Protein AF-A0A227J352-F1 (afdb_monomer_lite)

InterPro domains:
  IPR011545 DEAD/DEAH-box helicase domain [PF00270] (16-96)
  IPR014001 Helicase superfamily 1/2, ATP-binding domain [PS51192] (29-104)
  IPR027417 P-loop containing nucleoside triphosphate hydrolase [G3DSA:3.40.50.300] (3-104)
  IPR027417 P-loop containing nucleoside triphosphate hydrolase [SSF52540] (4-102)
  IPR047112 ATP-dependent DNA helicase RecG/Transcription-repair-coupling factor [PTHR47964] (6-103)

Structure (mmCIF, N/CA/C/O backbone):
data_AF-A0A227J352-F1
#
_entry.id   AF-A0A227J352-F1
#
loop_
_atom_site.group_PDB
_atom_site.id
_atom_site.type_symbol
_atom_site.label_atom_id
_atom_site.label_alt_id
_atom_site.label_comp_id
_atom_site.label_asym_id
_atom_site.label_entity_id
_atom_site.label_seq_id
_atom_site.pdbx_PDB_ins_code
_atom_site.Cartn_x
_atom_site.Cartn_y
_atom_site.Cartn_z
_atom_site.occupancy
_atom_site.B_iso_or_equiv
_atom_site.auth_seq_id
_atom_site.auth_comp_id
_atom_site.auth_asym_id
_atom_site.auth_atom_id
_atom_site.pdbx_PDB_model_num
ATOM 1 N N . ARG A 1 1 ? -13.358 3.053 -13.631 1.00 53.78 1 ARG A N 1
ATOM 2 C CA . ARG A 1 1 ? -12.321 2.457 -14.522 1.00 53.78 1 ARG A CA 1
ATOM 3 C C . ARG A 1 1 ? -11.233 3.458 -14.931 1.00 53.78 1 ARG A C 1
ATOM 5 O O . ARG A 1 1 ? -10.076 3.086 -14.834 1.00 53.78 1 ARG A O 1
ATOM 12 N N . GLY A 1 2 ? -11.552 4.702 -15.321 1.00 79.00 2 GLY A N 1
ATOM 13 C CA . GLY A 1 2 ? -10.526 5.701 -15.685 1.00 79.00 2 GLY A CA 1
ATOM 14 C C . GLY A 1 2 ? -9.616 6.148 -14.530 1.00 79.00 2 GLY A C 1
ATOM 15 O O . GLY A 1 2 ? -8.407 6.209 -14.705 1.00 79.00 2 GLY A O 1
ATOM 16 N N . GLN A 1 3 ? -10.168 6.365 -13.330 1.00 87.38 3 GLN A N 1
ATOM 17 C CA . GLN A 1 3 ? -9.400 6.909 -12.200 1.00 87.38 3 GLN A CA 1
ATOM 18 C C . GLN A 1 3 ? -8.272 5.984 -11.711 1.00 87.38 3 GLN A C 1
ATOM 20 O O . GLN A 1 3 ? -7.176 6.467 -11.449 1.00 87.38 3 GLN A O 1
ATOM 25 N N . TYR A 1 4 ? -8.488 4.662 -11.673 1.00 92.44 4 TYR A N 1
ATOM 26 C CA . TYR A 1 4 ? -7.422 3.709 -11.334 1.00 92.44 4 TYR A CA 1
ATOM 27 C C . TYR A 1 4 ? -6.284 3.714 -12.363 1.00 92.44 4 TYR A C 1
ATOM 29 O O . TYR A 1 4 ? -5.120 3.669 -11.982 1.00 92.44 4 TYR A O 1
ATOM 37 N N . ALA A 1 5 ? -6.600 3.811 -13.660 1.00 92.75 5 ALA A N 1
ATOM 38 C CA . ALA A 1 5 ? -5.578 3.901 -14.702 1.00 92.75 5 ALA A CA 1
ATOM 39 C C . ALA A 1 5 ? -4.764 5.200 -14.579 1.00 92.75 5 ALA A C 1
ATOM 41 O O . ALA A 1 5 ? -3.540 5.162 -14.666 1.00 92.75 5 ALA A O 1
ATOM 42 N N . THR A 1 6 ? -5.428 6.328 -14.299 1.00 93.12 6 THR A N 1
ATOM 43 C CA . THR A 1 6 ? -4.759 7.606 -14.022 1.00 93.12 6 THR A CA 1
ATOM 44 C C . THR A 1 6 ? -3.869 7.520 -12.784 1.00 93.12 6 THR A C 1
ATOM 46 O O . THR A 1 6 ? -2.732 7.971 -12.838 1.00 93.12 6 THR A O 1
ATOM 49 N N . PHE A 1 7 ? -4.341 6.908 -11.692 1.00 94.12 7 PHE A N 1
ATOM 50 C CA . PHE A 1 7 ? -3.541 6.711 -10.481 1.00 94.12 7 PHE A CA 1
ATOM 51 C C . PHE A 1 7 ? -2.337 5.799 -10.729 1.00 94.12 7 PHE A C 1
ATOM 53 O O . PHE A 1 7 ? -1.224 6.144 -10.357 1.00 94.12 7 PHE A O 1
ATOM 60 N N . LYS A 1 8 ? -2.532 4.662 -11.408 1.00 93.44 8 LYS A N 1
ATOM 61 C CA . LYS A 1 8 ? -1.445 3.759 -11.807 1.00 93.44 8 LYS A CA 1
ATOM 62 C C . LYS A 1 8 ? -0.369 4.501 -12.611 1.00 93.44 8 LYS A C 1
ATOM 64 O O . LYS A 1 8 ? 0.814 4.284 -12.378 1.00 93.44 8 LYS A O 1
ATOM 69 N N . ALA A 1 9 ? -0.774 5.385 -13.522 1.00 92.75 9 ALA A N 1
ATOM 70 C CA . ALA A 1 9 ? 0.140 6.142 -14.374 1.00 92.75 9 ALA A CA 1
ATOM 71 C C . ALA A 1 9 ? 0.993 7.184 -13.623 1.00 92.75 9 ALA A C 1
ATOM 73 O O . ALA A 1 9 ? 1.953 7.689 -14.196 1.00 92.75 9 ALA A O 1
ATOM 74 N N . THR A 1 10 ? 0.685 7.510 -12.359 1.00 92.50 10 THR A N 1
ATOM 75 C CA . THR A 1 10 ? 1.538 8.395 -11.543 1.00 92.50 10 THR A CA 1
ATOM 76 C C . THR A 1 10 ? 2.713 7.663 -10.892 1.00 92.50 10 THR A C 1
ATOM 78 O O . THR A 1 10 ? 3.568 8.302 -10.277 1.00 92.50 10 THR A O 1
ATOM 81 N N . PHE A 1 11 ? 2.786 6.331 -11.008 1.00 92.12 11 PHE A N 1
ATOM 82 C CA . PHE A 1 11 ? 3.948 5.572 -10.560 1.00 92.12 11 PHE A CA 1
ATOM 83 C C . PHE A 1 11 ? 5.107 5.739 -11.548 1.00 92.12 11 PHE A C 1
ATOM 85 O O . PHE A 1 11 ? 4.960 5.386 -12.714 1.00 92.12 11 PHE A O 1
ATOM 92 N N . PRO A 1 12 ? 6.256 6.289 -11.105 1.00 89.81 12 PRO A N 1
ATOM 93 C CA . PRO A 1 12 ? 7.332 6.692 -12.009 1.00 89.81 12 PRO A CA 1
ATOM 94 C C . PRO A 1 12 ? 8.257 5.535 -12.413 1.00 89.81 12 PRO A C 1
ATOM 96 O O . PRO A 1 12 ? 9.277 5.772 -13.054 1.00 89.81 12 PRO A O 1
ATOM 99 N N . PHE A 1 13 ? 7.936 4.303 -12.017 1.00 90.56 13 PHE A N 1
ATOM 100 C CA . PHE A 1 13 ? 8.740 3.121 -12.301 1.00 90.56 13 PHE A CA 1
ATOM 101 C C . PHE A 1 13 ? 7.929 2.113 -13.106 1.00 90.56 13 PHE A C 1
ATOM 103 O O . PHE A 1 13 ? 6.709 2.013 -12.961 1.00 90.56 13 PHE A O 1
ATOM 110 N N . GLU A 1 14 ? 8.625 1.346 -13.935 1.00 90.75 14 GLU A N 1
ATOM 111 C CA . GLU A 1 14 ? 8.042 0.181 -14.580 1.00 90.75 14 GLU A CA 1
ATOM 112 C C . GLU A 1 14 ? 7.912 -0.957 -13.565 1.00 90.75 14 GLU A C 1
ATOM 114 O O . GLU A 1 14 ? 8.780 -1.169 -12.716 1.00 90.75 14 GLU A O 1
ATOM 119 N N . GLU A 1 15 ? 6.786 -1.654 -13.625 1.00 92.56 15 GLU A N 1
ATOM 120 C CA . GLU A 1 15 ? 6.494 -2.761 -12.725 1.00 92.56 15 GLU A CA 1
ATOM 121 C C . GLU A 1 15 ? 7.180 -4.022 -13.229 1.00 92.56 15 GLU A C 1
ATOM 123 O O . GLU A 1 15 ? 7.145 -4.311 -14.423 1.00 92.56 15 GLU A O 1
ATOM 128 N N . THR A 1 16 ? 7.738 -4.817 -12.321 1.00 93.31 16 THR A N 1
ATOM 129 C CA . THR A 1 16 ? 8.159 -6.177 -12.677 1.00 93.31 16 THR A CA 1
ATOM 130 C C . THR A 1 16 ? 6.946 -7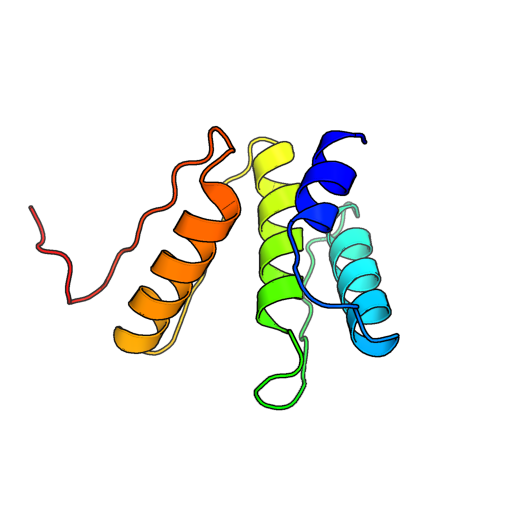.100 -12.812 1.00 93.31 16 THR A C 1
ATOM 132 O O . THR A 1 16 ? 5.882 -6.829 -12.244 1.00 93.31 16 THR A O 1
ATOM 135 N N . ASP A 1 17 ? 7.112 -8.234 -13.495 1.00 93.75 17 ASP A N 1
ATOM 136 C CA . ASP A 1 17 ? 6.050 -9.243 -13.615 1.00 93.75 17 ASP A CA 1
ATOM 137 C C . ASP A 1 17 ? 5.553 -9.715 -12.240 1.00 93.75 17 ASP A C 1
ATOM 139 O O . ASP A 1 17 ? 4.346 -9.772 -11.998 1.00 93.75 17 ASP A O 1
ATOM 143 N N . ASP A 1 18 ? 6.468 -9.941 -11.292 1.00 92.25 18 ASP A N 1
ATOM 144 C CA . ASP A 1 18 ? 6.127 -10.330 -9.919 1.00 92.25 18 ASP A CA 1
ATOM 145 C C . ASP A 1 18 ? 5.306 -9.253 -9.192 1.00 92.25 18 ASP A C 1
ATOM 147 O O . ASP A 1 18 ? 4.349 -9.564 -8.476 1.00 92.25 18 ASP A O 1
ATOM 151 N N . GLN A 1 19 ? 5.636 -7.970 -9.389 1.00 94.12 19 GLN A N 1
ATOM 152 C CA . GLN A 1 19 ? 4.857 -6.863 -8.830 1.00 94.12 19 GLN A CA 1
ATOM 153 C C . GLN A 1 19 ? 3.463 -6.807 -9.450 1.00 94.12 19 GLN A C 1
ATOM 155 O O . GLN A 1 19 ? 2.476 -6.694 -8.720 1.00 94.12 19 GLN A O 1
ATOM 160 N N . ALA A 1 20 ? 3.362 -6.925 -10.776 1.00 94.31 20 ALA A N 1
ATOM 161 C CA . ALA A 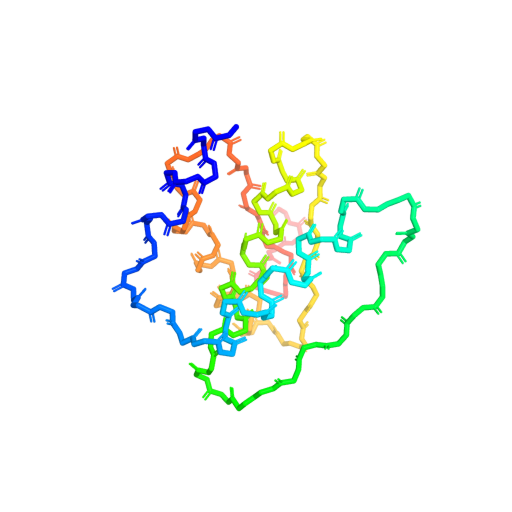1 20 ? 2.087 -6.935 -11.480 1.00 94.31 20 ALA A CA 1
ATOM 162 C C . ALA A 1 20 ? 1.206 -8.110 -11.024 1.00 94.31 20 ALA A C 1
ATOM 164 O O . ALA A 1 20 ? 0.016 -7.926 -10.751 1.00 94.31 20 ALA A O 1
ATOM 165 N N . MET A 1 21 ? 1.789 -9.301 -10.861 1.00 95.44 21 MET A N 1
ATOM 166 C CA . MET A 1 21 ? 1.110 -10.477 -10.316 1.00 95.44 21 MET A CA 1
ATOM 167 C C . MET A 1 21 ? 0.615 -10.236 -8.887 1.00 95.44 21 MET A C 1
ATOM 169 O O . MET A 1 21 ? -0.553 -10.503 -8.597 1.00 95.44 21 MET A O 1
ATOM 173 N N . ALA A 1 22 ? 1.457 -9.689 -8.005 1.00 96.62 22 ALA A N 1
ATOM 174 C CA . ALA A 1 22 ? 1.079 -9.390 -6.625 1.00 96.62 22 ALA A CA 1
ATOM 175 C C . ALA A 1 22 ? -0.054 -8.352 -6.545 1.00 96.62 22 ALA A C 1
ATOM 177 O O . ALA A 1 22 ? -1.011 -8.541 -5.792 1.00 96.62 22 ALA A O 1
ATOM 178 N N . ILE A 1 23 ? 0.015 -7.288 -7.353 1.00 96.69 23 ILE A N 1
ATOM 179 C CA . ILE A 1 23 ? -1.026 -6.255 -7.444 1.00 96.69 23 ILE A CA 1
ATOM 180 C C . ILE A 1 23 ? -2.342 -6.873 -7.912 1.00 96.69 23 ILE A C 1
ATOM 182 O O . ILE A 1 23 ? -3.367 -6.688 -7.260 1.00 96.69 23 ILE A O 1
ATOM 186 N N . ASN A 1 24 ? -2.322 -7.636 -9.005 1.00 96.75 24 ASN A N 1
ATOM 187 C CA . ASN A 1 24 ? -3.527 -8.256 -9.551 1.00 96.75 24 ASN A CA 1
ATOM 188 C C . ASN A 1 24 ? -4.154 -9.250 -8.567 1.00 96.75 24 ASN A C 1
ATOM 190 O O . ASN A 1 24 ? -5.375 -9.274 -8.425 1.00 96.75 24 ASN A O 1
ATOM 194 N N . ALA A 1 25 ? -3.338 -10.027 -7.852 1.00 97.69 25 ALA A N 1
ATOM 195 C CA . ALA A 1 25 ? -3.817 -10.960 -6.840 1.00 97.69 25 ALA A CA 1
ATOM 196 C C . ALA A 1 25 ? -4.490 -10.237 -5.661 1.00 97.69 25 ALA A C 1
ATOM 198 O O . ALA A 1 25 ? -5.591 -10.612 -5.265 1.00 97.69 25 ALA A O 1
ATOM 199 N N . VAL A 1 26 ? -3.876 -9.166 -5.142 1.00 98.19 26 VAL A N 1
ATOM 200 C CA . VAL A 1 26 ? -4.468 -8.337 -4.077 1.00 98.19 26 VAL A CA 1
ATOM 201 C C . VAL A 1 26 ? -5.783 -7.710 -4.539 1.00 98.19 26 VAL A C 1
ATOM 203 O O . VAL A 1 26 ? -6.787 -7.808 -3.839 1.00 98.19 26 VAL A O 1
ATOM 206 N N . LEU A 1 27 ? -5.811 -7.099 -5.726 1.00 97.19 27 LEU A N 1
ATOM 207 C CA . LEU A 1 27 ? -7.021 -6.452 -6.238 1.00 97.19 27 LEU A CA 1
ATOM 208 C C . LEU A 1 27 ? -8.143 -7.450 -6.528 1.00 97.19 27 LEU A C 1
ATOM 210 O O . LEU A 1 27 ? -9.303 -7.154 -6.255 1.00 97.19 27 LEU A O 1
ATOM 214 N N . SER A 1 28 ? -7.803 -8.635 -7.036 1.00 97.69 28 SER A N 1
ATOM 215 C CA . SER A 1 28 ? -8.757 -9.725 -7.227 1.00 97.69 28 SER A CA 1
ATOM 216 C C . SER A 1 28 ? -9.386 -10.139 -5.898 1.00 97.69 28 SER A C 1
ATOM 218 O O . SER A 1 28 ? -10.611 -10.181 -5.801 1.00 97.69 28 SER A O 1
ATOM 220 N N . ASP A 1 29 ? -8.577 -10.393 -4.867 1.00 98.06 29 ASP A N 1
ATOM 221 C CA . ASP A 1 29 ? -9.079 -10.804 -3.552 1.00 98.06 29 ASP A CA 1
ATOM 222 C C . ASP A 1 29 ? -9.955 -9.722 -2.906 1.00 98.06 29 ASP A C 1
ATOM 224 O O . ASP A 1 29 ? -11.004 -10.033 -2.348 1.00 98.06 29 ASP A O 1
ATOM 228 N N . MET A 1 30 ? -9.578 -8.444 -3.032 1.00 97.44 30 MET A N 1
ATOM 229 C CA . MET A 1 30 ? -10.372 -7.315 -2.527 1.00 97.44 30 MET A CA 1
ATOM 230 C C . MET A 1 30 ? -11.758 -7.199 -3.176 1.00 97.44 30 MET A C 1
ATOM 232 O O . MET A 1 30 ? -12.665 -6.625 -2.574 1.00 97.44 30 MET A O 1
ATOM 236 N N . CYS A 1 31 ? -11.930 -7.707 -4.398 1.00 95.31 31 CYS A N 1
ATOM 237 C CA . CYS A 1 31 ? -13.203 -7.688 -5.116 1.00 95.31 31 CYS A CA 1
ATOM 238 C C . CYS A 1 31 ? -14.084 -8.917 -4.835 1.00 95.31 31 CYS A C 1
ATOM 240 O O . CYS A 1 31 ? -15.207 -8.983 -5.340 1.00 95.31 31 CYS A O 1
ATOM 242 N N . GLN A 1 32 ? -13.608 -9.894 -4.058 1.00 97.12 32 GLN A N 1
ATOM 243 C CA . GLN A 1 32 ? -14.394 -11.069 -3.687 1.00 97.12 32 GLN A CA 1
ATOM 244 C C . GLN A 1 32 ? -15.285 -10.794 -2.470 1.00 97.12 32 GLN A C 1
ATOM 246 O O . GLN A 1 32 ? -15.021 -9.923 -1.649 1.00 97.12 32 GLN A O 1
ATOM 251 N N . ALA A 1 33 ? -16.347 -11.592 -2.321 1.00 96.44 33 ALA A N 1
ATOM 252 C CA . ALA A 1 33 ? -17.224 -11.521 -1.149 1.00 96.44 33 ALA A CA 1
ATOM 253 C C . ALA A 1 33 ? -16.551 -12.028 0.143 1.00 96.44 33 ALA A C 1
ATOM 255 O O . ALA A 1 33 ? -17.011 -11.728 1.244 1.00 96.44 33 ALA A O 1
ATOM 256 N N . LYS A 1 34 ? -15.481 -12.823 0.019 1.00 96.94 34 LYS A N 1
ATOM 257 C CA . LYS A 1 34 ? -14.713 -13.344 1.152 1.00 96.94 34 LYS A CA 1
ATOM 258 C C . LYS A 1 34 ? -13.719 -12.286 1.633 1.00 96.94 34 LYS A C 1
ATOM 260 O O . LYS A 1 34 ? -13.055 -11.652 0.822 1.00 96.94 34 LYS A O 1
ATOM 265 N N . ALA A 1 35 ? -13.571 -12.150 2.950 1.00 97.50 35 ALA A N 1
ATOM 266 C CA . ALA A 1 35 ? -12.538 -11.297 3.530 1.00 97.50 35 ALA A CA 1
ATOM 267 C C . ALA A 1 35 ? -11.136 -11.745 3.071 1.00 97.50 35 ALA A C 1
ATOM 269 O O . ALA A 1 35 ? -10.780 -12.919 3.207 1.00 97.50 35 ALA A O 1
ATOM 270 N N . MET A 1 36 ? -10.361 -10.804 2.527 1.00 98.06 36 MET A N 1
ATOM 271 C CA . MET A 1 36 ? -8.974 -11.030 2.121 1.00 98.06 36 MET A CA 1
ATOM 272 C C . MET A 1 36 ? -8.076 -11.186 3.355 1.00 98.06 36 MET A C 1
ATOM 274 O O . MET A 1 36 ? -8.094 -10.339 4.245 1.00 98.06 36 MET A O 1
ATOM 278 N N . ASP A 1 37 ? -7.244 -12.225 3.349 1.00 97.44 37 ASP A N 1
ATOM 279 C CA . ASP A 1 37 ? -6.134 -12.425 4.284 1.00 97.44 37 ASP A CA 1
ATOM 280 C C . ASP A 1 37 ? -4.915 -12.891 3.476 1.00 97.44 37 ASP A C 1
ATOM 282 O O . ASP A 1 37 ? -4.800 -14.061 3.103 1.00 97.44 37 ASP A O 1
ATOM 286 N N . ARG A 1 38 ? -4.070 -11.934 3.076 1.00 96.69 38 ARG A N 1
ATOM 287 C CA . ARG A 1 38 ? -2.972 -12.151 2.126 1.00 96.69 38 ARG A CA 1
ATOM 288 C C . ARG A 1 38 ? -1.661 -11.597 2.664 1.00 96.69 38 ARG A C 1
ATOM 290 O O . ARG A 1 38 ? -1.566 -10.421 3.006 1.00 96.69 38 ARG A O 1
ATOM 297 N N . LEU A 1 39 ? -0.623 -12.427 2.604 1.00 96.62 39 LEU A N 1
ATOM 298 C CA . LEU A 1 39 ? 0.761 -12.042 2.860 1.00 96.62 39 LEU A CA 1
ATOM 299 C C . LEU A 1 39 ? 1.497 -11.787 1.537 1.00 96.62 39 LEU A C 1
ATOM 301 O O . LEU A 1 39 ? 1.496 -12.636 0.646 1.00 96.62 39 LEU A O 1
ATOM 305 N N . VAL A 1 40 ? 2.149 -10.629 1.424 1.00 95.12 40 VAL A N 1
ATOM 306 C CA . VAL A 1 40 ? 3.048 -10.294 0.309 1.00 95.12 40 VAL A CA 1
ATOM 307 C C . VAL A 1 40 ? 4.478 -10.234 0.841 1.00 95.12 40 VAL A C 1
ATOM 309 O O . VAL A 1 40 ? 4.831 -9.321 1.588 1.00 95.12 40 VAL A O 1
ATOM 312 N N . CYS A 1 41 ? 5.300 -11.207 0.451 1.00 94.31 41 CYS A N 1
ATOM 313 C CA . CYS A 1 41 ? 6.715 -11.285 0.816 1.00 94.31 41 CYS A CA 1
ATOM 314 C C . CYS A 1 41 ? 7.603 -10.780 -0.325 1.00 94.31 41 CYS A C 1
ATOM 316 O O . CYS A 1 41 ? 7.289 -10.965 -1.495 1.00 94.31 41 CYS A O 1
ATOM 318 N N . GLY A 1 42 ? 8.728 -10.163 0.022 1.00 88.94 42 GLY A N 1
ATOM 319 C CA . GLY A 1 42 ? 9.752 -9.728 -0.927 1.00 88.94 42 GLY A CA 1
ATOM 320 C C . GLY A 1 42 ? 10.808 -8.883 -0.226 1.00 88.94 42 GLY A C 1
ATOM 321 O O . GLY A 1 42 ? 10.544 -8.349 0.859 1.00 88.94 42 GLY A O 1
ATOM 322 N N . ASP A 1 43 ? 11.975 -8.717 -0.836 1.00 87.56 43 ASP A N 1
ATOM 323 C CA . ASP A 1 43 ? 13.079 -7.975 -0.225 1.00 87.56 43 ASP A CA 1
ATOM 324 C C . ASP A 1 43 ? 12.817 -6.461 -0.179 1.00 87.56 43 ASP A C 1
ATOM 326 O O . ASP A 1 43 ? 11.831 -5.924 -0.710 1.00 87.56 43 ASP A O 1
ATOM 330 N N . VAL A 1 44 ? 13.670 -5.737 0.545 1.00 82.38 44 VAL A N 1
ATOM 331 C CA . VAL A 1 44 ? 13.628 -4.270 0.582 1.00 82.38 44 VAL A CA 1
ATOM 332 C C . VAL A 1 44 ? 13.799 -3.732 -0.843 1.00 82.38 44 VAL A C 1
ATOM 334 O O . VAL A 1 44 ? 14.646 -4.203 -1.591 1.00 82.38 44 VAL A O 1
ATOM 337 N N . GLY A 1 45 ? 12.964 -2.765 -1.234 1.00 79.75 45 GLY A N 1
ATOM 338 C CA . GLY A 1 45 ? 12.992 -2.181 -2.581 1.00 79.75 45 GLY A CA 1
ATOM 339 C C . GLY A 1 45 ? 12.114 -2.880 -3.628 1.00 79.75 45 GLY A C 1
ATOM 340 O O . GLY A 1 45 ? 11.856 -2.289 -4.667 1.00 79.75 45 GLY A O 1
ATOM 341 N N . PHE A 1 46 ? 11.536 -4.054 -3.345 1.00 81.38 46 PHE A N 1
ATOM 342 C CA . PHE A 1 46 ? 10.704 -4.806 -4.308 1.00 81.38 46 PHE A CA 1
ATOM 343 C C . PHE A 1 46 ? 9.292 -4.229 -4.541 1.00 81.38 46 PHE A C 1
ATOM 345 O O . PHE A 1 46 ? 8.408 -4.914 -5.043 1.00 81.38 46 PHE A O 1
ATOM 352 N N . GLY A 1 47 ? 9.035 -2.970 -4.176 1.00 85.38 47 GLY A N 1
ATOM 353 C CA . GLY A 1 47 ? 7.766 -2.304 -4.502 1.00 85.38 47 GLY A CA 1
ATOM 354 C C . GLY A 1 47 ? 6.545 -2.755 -3.690 1.00 85.38 47 GLY A C 1
ATOM 355 O O . GLY A 1 47 ? 5.422 -2.434 -4.061 1.00 85.38 47 GLY A O 1
ATOM 356 N N . LYS A 1 48 ? 6.720 -3.428 -2.541 1.00 93.56 48 LYS A N 1
ATOM 357 C CA . LYS A 1 48 ? 5.601 -3.807 -1.642 1.00 93.56 48 LYS A CA 1
ATOM 358 C C . LYS A 1 48 ? 4.707 -2.617 -1.265 1.00 93.56 48 LYS A C 1
ATOM 360 O O . LYS A 1 48 ? 3.493 -2.754 -1.150 1.00 93.56 48 LYS A O 1
ATOM 365 N N . THR A 1 49 ? 5.310 -1.440 -1.105 1.00 92.81 49 THR A N 1
ATOM 366 C CA . THR A 1 49 ? 4.581 -0.197 -0.835 1.00 92.81 49 THR A CA 1
ATOM 367 C C . THR A 1 49 ? 3.628 0.164 -1.976 1.00 92.81 49 THR A C 1
ATOM 369 O O . THR A 1 49 ? 2.515 0.594 -1.699 1.00 92.81 49 THR A O 1
ATOM 372 N N . GLU A 1 50 ? 4.006 -0.064 -3.237 1.00 94.88 50 GLU A N 1
ATOM 373 C CA . GLU A 1 50 ? 3.141 0.204 -4.396 1.00 94.88 50 GLU A CA 1
ATOM 374 C C . GLU A 1 50 ? 1.933 -0.744 -4.425 1.00 94.88 50 GLU A C 1
ATOM 376 O O . GLU A 1 50 ? 0.810 -0.311 -4.692 1.00 94.88 50 GLU A O 1
ATOM 381 N N . VAL A 1 51 ? 2.129 -2.017 -4.054 1.00 96.31 51 VAL A N 1
ATOM 382 C CA . VAL A 1 51 ? 1.029 -2.982 -3.882 1.00 96.31 51 VAL A CA 1
ATOM 383 C C . VAL A 1 51 ? 0.007 -2.451 -2.868 1.00 96.31 51 VAL A C 1
ATOM 385 O O . VAL A 1 51 ? -1.190 -2.385 -3.159 1.00 96.31 51 VAL A O 1
ATOM 388 N N . ALA A 1 52 ? 0.480 -2.000 -1.702 1.00 96.25 52 ALA A N 1
ATOM 389 C CA . ALA A 1 52 ? -0.372 -1.430 -0.659 1.00 96.25 52 ALA A CA 1
ATOM 390 C C . ALA A 1 52 ? -1.041 -0.110 -1.089 1.00 96.25 52 ALA A C 1
ATOM 392 O O . ALA A 1 52 ? -2.210 0.112 -0.779 1.00 96.25 52 ALA A O 1
ATOM 393 N N . MET A 1 53 ? -0.341 0.753 -1.831 1.00 96.00 53 MET A N 1
ATOM 394 C CA . MET A 1 53 ? -0.897 2.012 -2.339 1.00 96.00 53 MET A CA 1
ATOM 395 C C . MET A 1 53 ? -2.062 1.785 -3.298 1.00 96.00 53 MET A C 1
ATOM 397 O O . MET A 1 53 ? -3.073 2.479 -3.210 1.00 96.00 53 MET A O 1
ATOM 401 N N . ARG A 1 54 ? -1.959 0.798 -4.191 1.00 96.88 54 ARG A N 1
ATOM 402 C CA . ARG A 1 54 ? -3.041 0.470 -5.130 1.00 96.88 54 ARG A CA 1
ATOM 403 C C . ARG A 1 54 ? -4.241 -0.149 -4.444 1.00 96.88 54 ARG A C 1
ATOM 405 O O . ARG A 1 54 ? -5.367 0.217 -4.770 1.00 96.88 54 ARG A O 1
ATOM 412 N N . ALA A 1 55 ? -4.005 -1.023 -3.470 1.00 97.81 55 ALA A N 1
ATOM 413 C CA . ALA A 1 55 ? -5.065 -1.536 -2.612 1.00 97.81 55 ALA A CA 1
ATOM 414 C C . ALA A 1 55 ? -5.785 -0.388 -1.882 1.00 97.81 55 ALA A C 1
ATOM 416 O O . ALA A 1 55 ? -7.011 -0.287 -1.922 1.00 97.81 55 ALA A O 1
ATOM 417 N N . ALA A 1 56 ? -5.028 0.538 -1.287 1.00 97.81 56 ALA A N 1
ATOM 418 C CA . ALA A 1 56 ? -5.586 1.694 -0.595 1.00 97.81 56 ALA A CA 1
ATOM 419 C C . ALA A 1 56 ? -6.383 2.617 -1.529 1.00 97.81 56 ALA A C 1
ATOM 421 O O . ALA A 1 56 ? -7.463 3.085 -1.163 1.00 97.81 56 ALA A O 1
ATOM 422 N N . PHE A 1 57 ? -5.892 2.845 -2.750 1.00 96.94 57 PHE A N 1
ATOM 423 C CA . PHE A 1 57 ? -6.622 3.601 -3.762 1.00 96.94 57 PHE A CA 1
ATOM 424 C C . PHE A 1 57 ? -7.961 2.933 -4.086 1.00 96.94 57 PHE A C 1
ATOM 426 O O . PHE A 1 57 ? -8.997 3.580 -4.012 1.00 96.94 57 PHE A O 1
ATOM 433 N N . VAL A 1 58 ? -7.974 1.629 -4.374 1.00 96.69 58 VAL A N 1
ATOM 434 C CA . VAL A 1 58 ? -9.221 0.921 -4.706 1.00 96.69 58 VAL A CA 1
ATOM 435 C C . VAL A 1 58 ? -10.210 0.942 -3.538 1.00 96.69 58 VAL A C 1
ATOM 437 O O . VAL A 1 58 ? -11.404 1.137 -3.754 1.00 96.69 58 VAL A O 1
ATOM 440 N N . ALA A 1 59 ? -9.742 0.809 -2.296 1.00 97.62 59 ALA A N 1
ATOM 441 C CA . ALA A 1 59 ? -10.606 0.932 -1.124 1.00 97.62 59 ALA A CA 1
ATOM 442 C C . ALA A 1 59 ? -11.219 2.341 -0.994 1.00 97.62 59 ALA A C 1
ATOM 444 O O . ALA A 1 59 ? -12.426 2.475 -0.783 1.00 97.62 59 ALA A O 1
ATOM 445 N N . THR A 1 60 ? -10.410 3.390 -1.160 1.00 96.31 60 THR A N 1
ATOM 446 C CA . THR A 1 60 ? -10.861 4.789 -1.040 1.00 96.31 60 THR A CA 1
ATOM 447 C C . THR A 1 60 ? -11.764 5.228 -2.195 1.00 96.31 60 THR A C 1
ATOM 449 O O . THR A 1 60 ? -12.753 5.914 -1.947 1.00 96.31 60 THR A O 1
ATOM 452 N N . ASP A 1 61 ? -11.519 4.748 -3.418 1.00 95.12 61 ASP A N 1
ATOM 453 C CA . ASP A 1 61 ? -12.400 4.921 -4.589 1.00 95.12 61 ASP A CA 1
ATOM 454 C C . ASP A 1 61 ? -13.798 4.315 -4.347 1.00 95.12 61 ASP A C 1
ATOM 456 O O . ASP A 1 61 ? -14.814 4.818 -4.818 1.00 95.12 61 ASP A O 1
ATOM 460 N N . ASN A 1 62 ? -13.875 3.278 -3.507 1.00 95.25 62 ASN A N 1
ATOM 461 C CA . ASN A 1 62 ? -15.131 2.671 -3.058 1.00 95.25 62 ASN A CA 1
ATOM 462 C C . ASN A 1 62 ? -15.662 3.274 -1.742 1.00 95.25 62 ASN A C 1
ATOM 464 O O . ASN A 1 62 ? -16.465 2.647 -1.044 1.00 95.25 62 ASN A O 1
ATOM 468 N N . SER A 1 63 ? -15.226 4.490 -1.389 1.00 95.50 63 SER A N 1
ATOM 469 C CA . SER A 1 63 ? -15.645 5.219 -0.181 1.00 95.50 63 SER A CA 1
ATOM 470 C C . SER A 1 63 ? -15.422 4.435 1.123 1.00 95.50 63 SER A C 1
ATOM 472 O O . SER A 1 63 ? -16.206 4.536 2.069 1.00 95.50 63 SER A O 1
ATOM 474 N N . LYS A 1 64 ? -14.362 3.617 1.185 1.00 97.81 64 LYS A N 1
ATOM 475 C CA . LYS A 1 64 ? -13.933 2.907 2.400 1.00 97.81 64 LYS A CA 1
ATOM 476 C C . LYS A 1 64 ? -12.705 3.573 3.015 1.00 97.81 64 LYS A C 1
ATOM 478 O O . LYS A 1 64 ? -11.899 4.191 2.324 1.00 97.81 64 LYS A O 1
ATOM 483 N N . GLN A 1 65 ? -12.555 3.424 4.330 1.00 97.94 65 GLN A N 1
ATOM 484 C CA . GLN A 1 65 ? -11.367 3.882 5.052 1.00 97.94 65 GLN A CA 1
ATOM 485 C C . GLN A 1 65 ? -10.257 2.827 5.006 1.00 97.94 65 GLN A C 1
ATOM 487 O O . GLN A 1 65 ? -10.529 1.628 4.962 1.00 97.94 65 GLN A O 1
ATOM 492 N N . VAL A 1 66 ? -9.006 3.287 5.049 1.00 98.31 66 VAL A N 1
ATOM 493 C CA . VAL A 1 66 ? -7.804 2.444 5.038 1.00 98.31 66 VAL A CA 1
ATOM 494 C C . VAL A 1 66 ? -6.974 2.758 6.277 1.00 98.31 66 VAL A C 1
ATOM 496 O O . VAL A 1 66 ? -6.755 3.926 6.593 1.00 98.31 66 VAL A O 1
ATOM 499 N N . ALA A 1 67 ? -6.492 1.720 6.957 1.00 97.94 67 ALA A N 1
ATOM 500 C CA . ALA A 1 67 ? -5.536 1.839 8.051 1.00 97.94 67 ALA A CA 1
ATOM 501 C C . ALA A 1 67 ? -4.234 1.125 7.673 1.00 97.94 67 ALA A C 1
ATOM 503 O O . ALA A 1 67 ? -4.259 -0.024 7.235 1.00 97.94 67 ALA A O 1
ATOM 504 N N . VAL A 1 68 ? -3.101 1.803 7.859 1.00 97.31 68 VAL A N 1
ATOM 505 C CA . VAL A 1 68 ? -1.764 1.237 7.644 1.00 97.31 68 VAL A CA 1
ATOM 506 C C . VAL A 1 68 ? -1.063 1.171 8.995 1.00 97.31 68 VAL A C 1
ATOM 508 O O . VAL A 1 68 ? -0.755 2.200 9.593 1.00 97.31 68 VAL A O 1
ATOM 511 N N . LEU A 1 69 ? -0.840 -0.045 9.491 1.00 97.12 69 LEU A N 1
ATOM 512 C CA . LEU A 1 69 ? -0.144 -0.293 10.751 1.00 97.12 69 LEU A CA 1
ATOM 513 C C . LEU A 1 69 ? 1.329 -0.591 10.475 1.00 97.12 69 LEU A C 1
ATOM 515 O O . LEU A 1 69 ? 1.658 -1.378 9.590 1.00 97.12 69 LEU A O 1
ATOM 519 N N . VAL A 1 70 ? 2.214 0.039 11.242 1.00 96.56 70 VAL A N 1
ATOM 520 C CA . VAL A 1 70 ? 3.669 -0.061 11.075 1.00 96.56 70 VAL A CA 1
ATOM 521 C C . VAL A 1 70 ? 4.355 -0.158 12.440 1.00 96.56 70 VAL A C 1
ATOM 523 O O . VAL A 1 70 ? 3.820 0.356 13.424 1.00 96.56 70 VAL A O 1
ATOM 526 N N . PRO A 1 71 ? 5.539 -0.792 12.537 1.00 96.56 71 PRO A N 1
ATOM 527 C CA . PRO A 1 71 ? 6.137 -1.113 13.834 1.00 96.56 71 PRO A CA 1
ATOM 528 C C . PRO A 1 71 ? 6.873 0.058 14.500 1.00 96.56 71 PRO A C 1
ATOM 530 O O . PRO A 1 71 ? 7.162 -0.006 15.692 1.00 96.56 71 PRO A O 1
ATOM 533 N N . THR A 1 72 ? 7.209 1.125 13.764 1.00 96.19 72 THR A N 1
ATOM 534 C CA . THR A 1 72 ? 7.976 2.259 14.304 1.00 96.19 72 THR A CA 1
ATOM 535 C C . THR A 1 72 ? 7.420 3.602 13.841 1.00 96.19 72 THR A C 1
ATOM 537 O O . THR A 1 72 ? 6.811 3.721 12.779 1.00 96.19 72 THR A O 1
ATOM 540 N N . THR A 1 73 ? 7.667 4.648 14.631 1.00 95.81 73 THR A N 1
ATOM 541 C CA . THR A 1 73 ? 7.262 6.023 14.298 1.00 95.81 73 THR A CA 1
ATOM 542 C C . THR A 1 73 ? 7.988 6.571 13.074 1.00 95.81 73 THR A C 1
ATOM 544 O O . THR A 1 73 ? 7.397 7.344 12.325 1.00 95.81 73 THR A O 1
ATOM 547 N N . LEU A 1 74 ? 9.234 6.144 12.841 1.00 94.62 74 LEU A N 1
ATOM 548 C CA . LEU A 1 74 ? 9.990 6.488 11.637 1.00 94.62 74 LEU A CA 1
ATOM 549 C C . LEU A 1 74 ? 9.295 5.945 10.383 1.00 94.62 74 LEU A C 1
ATOM 551 O O . LEU A 1 74 ? 9.070 6.698 9.441 1.00 94.62 74 LEU A O 1
ATOM 555 N N . LEU A 1 75 ? 8.892 4.668 10.392 1.00 94.81 75 LEU A N 1
ATOM 556 C CA . LEU A 1 75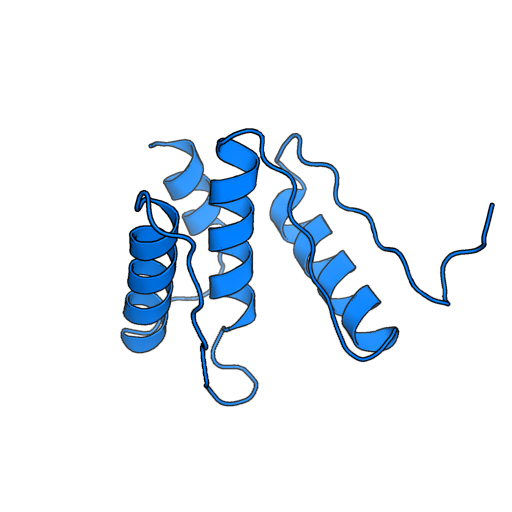 ? 8.146 4.087 9.274 1.00 94.81 75 LEU A CA 1
ATOM 557 C C . LEU A 1 75 ? 6.772 4.745 9.115 1.00 94.81 75 LEU A C 1
ATOM 559 O O . LEU A 1 75 ? 6.344 4.973 7.989 1.00 94.81 75 LEU A O 1
ATOM 563 N N . ALA A 1 76 ? 6.100 5.109 10.213 1.00 96.06 76 ALA A N 1
ATOM 564 C CA . ALA A 1 76 ? 4.827 5.833 10.147 1.00 96.06 76 ALA A CA 1
ATOM 565 C C . ALA A 1 76 ? 4.973 7.167 9.408 1.00 96.06 76 ALA A C 1
ATOM 567 O O . ALA A 1 76 ? 4.152 7.475 8.549 1.00 96.06 76 ALA A O 1
ATOM 568 N N . GLN A 1 77 ? 6.037 7.921 9.695 1.00 95.50 77 GLN A N 1
ATOM 569 C CA . GLN A 1 77 ? 6.333 9.174 9.005 1.00 95.50 77 GLN A CA 1
ATOM 570 C C . GLN A 1 77 ? 6.678 8.949 7.525 1.00 95.50 77 GLN A C 1
ATOM 572 O O . GLN A 1 77 ? 6.111 9.614 6.664 1.00 95.50 77 GLN A O 1
ATOM 577 N N . GLN A 1 78 ? 7.535 7.969 7.220 1.00 94.88 78 GLN A N 1
ATOM 578 C CA . GLN A 1 78 ? 7.905 7.637 5.838 1.00 94.88 78 GLN A CA 1
ATOM 579 C C . GLN A 1 78 ? 6.689 7.220 5.001 1.00 94.88 78 GLN A C 1
ATOM 581 O O . GLN A 1 78 ? 6.510 7.680 3.874 1.00 94.88 78 GLN A O 1
ATOM 586 N N . HIS A 1 79 ? 5.823 6.356 5.538 1.00 96.31 79 HIS A N 1
ATOM 587 C CA . HIS A 1 79 ? 4.592 5.973 4.853 1.00 96.31 79 HIS A CA 1
ATOM 588 C C . HIS A 1 79 ? 3.632 7.155 4.727 1.00 96.31 79 HIS A C 1
ATOM 590 O O . HIS A 1 79 ? 3.048 7.329 3.664 1.00 96.31 79 HIS A O 1
ATOM 596 N N . PHE A 1 80 ? 3.495 7.992 5.757 1.00 96.62 80 PHE A N 1
ATOM 597 C CA . PHE A 1 80 ? 2.654 9.183 5.693 1.00 96.62 80 PHE A CA 1
ATOM 598 C C . PHE A 1 80 ? 3.057 10.128 4.557 1.00 96.62 80 PHE A C 1
ATOM 600 O O . PHE A 1 80 ? 2.197 10.509 3.769 1.00 96.62 80 PHE A O 1
ATOM 607 N N . GLU A 1 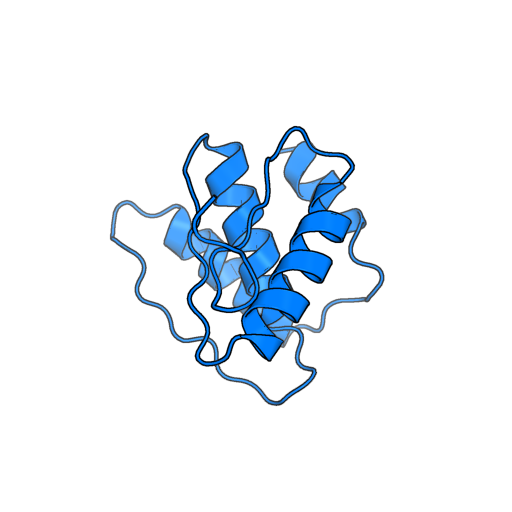81 ? 4.342 10.463 4.437 1.00 96.12 81 GLU A N 1
ATOM 608 C CA . GLU A 1 81 ? 4.862 11.319 3.363 1.00 96.12 81 GLU A CA 1
ATOM 609 C C . GLU A 1 81 ? 4.617 10.690 1.989 1.00 96.12 81 GLU A C 1
ATOM 611 O O . GLU A 1 81 ? 3.997 11.313 1.130 1.00 96.12 81 GLU A O 1
ATOM 616 N N . ASN A 1 82 ? 4.972 9.412 1.826 1.00 94.75 82 ASN A N 1
ATOM 617 C CA . ASN A 1 82 ? 4.759 8.678 0.580 1.00 94.75 82 ASN A CA 1
ATOM 618 C C . ASN A 1 82 ? 3.280 8.644 0.157 1.00 94.75 82 ASN A C 1
ATOM 620 O O . ASN A 1 82 ? 2.964 8.856 -1.012 1.00 94.75 82 ASN A O 1
ATOM 624 N N . PHE A 1 83 ? 2.360 8.372 1.089 1.00 96.50 83 PHE A N 1
ATOM 625 C CA . PHE A 1 83 ? 0.924 8.367 0.805 1.00 96.50 83 PHE A CA 1
ATOM 626 C C . PHE A 1 83 ? 0.403 9.779 0.532 1.00 96.50 83 PHE A C 1
ATOM 628 O O . PHE A 1 83 ? -0.335 9.974 -0.426 1.00 96.50 83 PHE A O 1
ATOM 635 N N . ARG A 1 84 ? 0.789 10.779 1.325 1.00 96.12 84 ARG A N 1
ATOM 636 C CA . ARG A 1 84 ? 0.361 12.164 1.108 1.00 96.12 84 ARG A CA 1
ATOM 637 C C . ARG A 1 84 ? 0.766 12.650 -0.282 1.00 96.12 84 ARG A C 1
ATOM 639 O O . ARG A 1 84 ? -0.066 13.210 -0.986 1.00 96.12 84 ARG A O 1
ATOM 646 N N . ASP A 1 85 ? 2.003 12.394 -0.689 1.00 94.94 85 ASP A N 1
ATOM 647 C CA . ASP A 1 85 ? 2.526 12.859 -1.972 1.00 94.94 85 ASP A CA 1
ATOM 648 C C . ASP A 1 85 ? 1.864 12.105 -3.142 1.00 94.94 85 ASP A C 1
ATOM 650 O O . ASP A 1 85 ? 1.455 12.711 -4.132 1.00 94.94 85 ASP A O 1
ATOM 654 N N . ARG A 1 86 ? 1.647 10.789 -3.002 1.00 94.38 86 ARG A N 1
ATOM 655 C CA . ARG A 1 86 ? 0.978 9.961 -4.025 1.00 94.38 86 ARG A CA 1
ATOM 656 C C . ARG A 1 86 ? -0.500 10.257 -4.217 1.00 94.38 86 ARG A C 1
ATOM 658 O O . ARG A 1 86 ? -1.021 10.051 -5.312 1.00 94.38 86 ARG A O 1
ATOM 665 N N . PHE A 1 87 ? -1.166 10.723 -3.170 1.00 94.88 87 PHE A N 1
ATOM 666 C CA . PHE A 1 87 ? -2.587 11.048 -3.178 1.00 94.88 87 PHE A CA 1
ATOM 667 C C . PHE A 1 87 ? -2.851 12.562 -3.261 1.00 94.88 87 PHE A C 1
ATOM 669 O O . PHE A 1 87 ? -4.006 12.970 -3.208 1.00 94.88 87 PHE A O 1
ATOM 676 N N . ALA A 1 88 ? -1.820 13.397 -3.451 1.00 92.69 88 ALA A N 1
ATOM 677 C CA . ALA A 1 88 ? -1.921 14.860 -3.396 1.00 92.69 88 ALA A CA 1
ATOM 678 C C . ALA A 1 88 ? -2.938 15.469 -4.380 1.00 92.69 88 ALA A C 1
ATOM 680 O O . ALA A 1 88 ? -3.567 16.478 -4.076 1.00 92.69 88 ALA A O 1
ATOM 681 N N . ASN A 1 89 ? -3.125 14.842 -5.545 1.00 90.94 89 ASN A N 1
ATOM 682 C CA . ASN A 1 89 ? -4.054 15.301 -6.586 1.00 90.94 89 ASN A CA 1
ATOM 683 C C . ASN A 1 89 ? -5.448 14.660 -6.484 1.00 90.94 89 ASN A C 1
ATOM 685 O O . ASN A 1 89 ? -6.244 14.753 -7.418 1.00 90.94 89 ASN A O 1
ATOM 689 N N . LEU A 1 90 ? -5.733 13.966 -5.382 1.00 92.00 90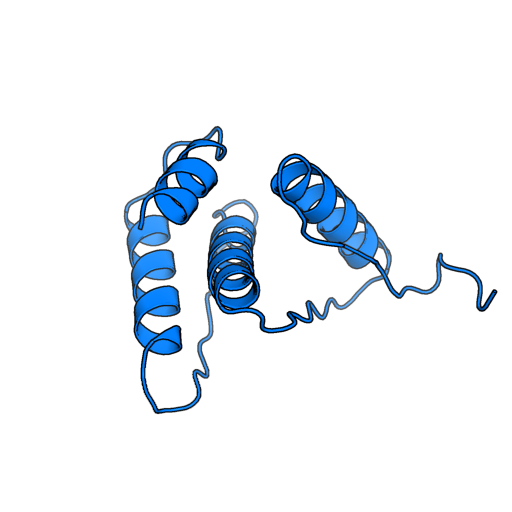 LEU A N 1
ATOM 690 C CA . LEU A 1 90 ? -6.993 13.274 -5.146 1.00 92.00 90 LEU A CA 1
ATOM 691 C C . LEU A 1 90 ? -7.695 13.877 -3.924 1.00 92.00 90 LEU A C 1
ATOM 693 O O . LEU A 1 90 ? -7.031 14.326 -2.991 1.00 92.00 90 LEU A O 1
ATOM 697 N N . PRO A 1 91 ? -9.037 13.854 -3.871 1.00 93.38 91 PRO A N 1
ATOM 698 C CA . PRO A 1 91 ? -9.801 14.319 -2.714 1.00 93.38 91 PRO A CA 1
ATOM 699 C C . PRO A 1 91 ? -9.756 13.297 -1.559 1.00 93.38 91 PRO A C 1
ATOM 701 O O . PRO A 1 91 ? -10.786 12.902 -1.018 1.00 93.38 91 PRO A O 1
ATOM 704 N N . ILE A 1 92 ? -8.558 12.832 -1.195 1.00 94.50 92 ILE A N 1
ATOM 705 C CA . ILE A 1 92 ? -8.313 11.815 -0.172 1.00 94.50 92 ILE A CA 1
ATOM 706 C C . ILE A 1 92 ? -7.484 12.441 0.943 1.00 94.50 92 ILE A C 1
ATOM 708 O O . ILE A 1 92 ? -6.373 12.923 0.734 1.00 94.50 92 ILE A O 1
ATOM 712 N N . ARG A 1 93 ? -8.026 12.414 2.162 1.00 96.31 93 ARG A N 1
ATOM 713 C CA . ARG A 1 93 ? -7.321 12.892 3.350 1.00 96.31 93 ARG A CA 1
ATOM 714 C C . ARG A 1 93 ? -6.418 11.790 3.899 1.00 96.31 93 ARG A C 1
ATOM 716 O O . ARG A 1 93 ? -6.909 10.769 4.373 1.00 96.31 93 ARG A O 1
ATOM 723 N N . VAL A 1 94 ? -5.114 12.041 3.897 1.00 97.06 94 VAL A N 1
ATOM 724 C CA . VAL A 1 94 ? -4.106 11.185 4.533 1.00 97.06 94 VAL A CA 1
ATOM 725 C C . V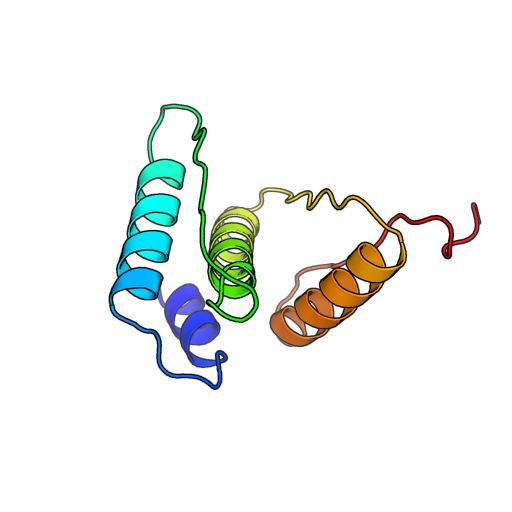AL A 1 94 ? -3.664 11.846 5.836 1.00 97.06 94 VAL A C 1
ATOM 727 O O . VAL A 1 94 ? -3.326 13.026 5.850 1.00 97.06 94 VAL A O 1
ATOM 730 N N . GLU A 1 95 ? -3.662 11.095 6.934 1.00 96.62 95 GLU A N 1
ATOM 731 C CA . GLU A 1 95 ? -3.196 11.542 8.251 1.00 96.62 95 GLU A CA 1
ATOM 732 C C . GLU A 1 95 ? -2.339 10.457 8.899 1.00 96.62 95 GLU A C 1
ATOM 734 O O . GLU A 1 95 ? -2.424 9.281 8.545 1.00 96.62 95 GLU A O 1
ATOM 739 N N . VAL A 1 96 ? -1.530 10.858 9.878 1.00 96.31 96 VAL A N 1
ATOM 740 C CA . VAL A 1 96 ? -0.689 9.950 10.660 1.00 96.31 96 VAL A CA 1
ATOM 741 C C . VAL A 1 96 ? -0.968 10.101 12.145 1.00 96.31 96 VAL A C 1
ATOM 743 O O . VAL A 1 96 ? -1.033 11.215 12.668 1.00 96.31 96 VAL A O 1
ATOM 746 N N . LEU A 1 97 ? -1.090 8.960 12.820 1.00 94.69 97 LEU A N 1
ATOM 747 C CA . LEU A 1 97 ? -1.123 8.851 14.271 1.00 94.69 97 LEU A CA 1
ATOM 748 C C . LEU A 1 97 ? 0.169 8.169 14.726 1.00 94.69 97 LEU A C 1
ATOM 750 O O . LEU A 1 97 ? 0.389 6.990 14.464 1.00 94.69 97 LEU A O 1
ATOM 754 N N . SER A 1 98 ? 1.054 8.921 15.374 1.00 92.75 98 SER A N 1
ATOM 755 C CA . SER A 1 98 ? 2.341 8.416 15.861 1.00 92.75 98 SER A CA 1
ATOM 756 C C . SER A 1 98 ? 2.794 9.210 17.085 1.00 92.75 98 SER A C 1
ATOM 758 O O . SER A 1 98 ? 2.219 10.251 17.398 1.00 92.75 98 SER A O 1
ATOM 760 N N . ARG A 1 99 ? 3.866 8.766 17.759 1.00 89.50 99 ARG A N 1
ATOM 761 C CA . ARG A 1 99 ? 4.419 9.475 18.934 1.00 89.50 99 ARG A CA 1
ATOM 762 C C . ARG A 1 99 ? 4.951 10.881 18.610 1.00 89.50 99 ARG A C 1
ATOM 764 O O . ARG A 1 99 ? 5.229 11.627 19.538 1.00 89.50 99 ARG A O 1
ATOM 771 N N . PHE A 1 100 ? 5.129 11.230 17.332 1.00 83.94 100 PHE A N 1
ATOM 772 C CA . PHE A 1 100 ? 5.565 12.569 16.912 1.00 83.94 100 PHE A CA 1
ATOM 773 C C . PHE A 1 100 ? 4.407 13.562 16.760 1.00 83.94 100 PHE A C 1
ATOM 775 O O . PHE A 1 100 ? 4.647 14.766 16.719 1.00 83.94 100 PHE A O 1
ATOM 782 N N . LYS A 1 101 ? 3.155 13.087 16.704 1.00 78.12 101 LYS A N 1
ATOM 783 C CA . LYS A 1 101 ? 1.977 13.955 16.769 1.00 78.12 101 LYS A CA 1
ATOM 784 C C . LYS A 1 101 ? 1.620 14.192 18.233 1.00 78.12 101 LYS A C 1
ATOM 786 O O . LYS A 1 101 ? 1.592 13.265 19.041 1.00 78.12 101 LYS A O 1
ATOM 791 N N . SER A 1 102 ? 1.373 15.452 18.575 1.00 75.19 102 SER A N 1
ATOM 792 C CA . SER A 1 102 ? 0.880 15.812 19.901 1.00 75.19 102 SER A CA 1
ATOM 793 C C . SER A 1 102 ? -0.559 15.313 20.078 1.00 75.19 102 SER A C 1
ATOM 795 O O . SER A 1 102 ? -1.270 15.127 19.095 1.00 75.19 102 SER A O 1
ATOM 797 N N . ALA A 1 103 ? -1.006 15.124 21.321 1.00 70.06 103 ALA A N 1
ATOM 798 C CA . ALA A 1 103 ? -2.400 14.777 21.616 1.00 70.06 103 ALA A CA 1
ATOM 799 C C . ALA A 1 103 ? -3.393 15.940 21.378 1.00 70.06 103 ALA A C 1
ATOM 801 O O . ALA A 1 103 ? -4.592 15.758 21.582 1.00 70.06 103 ALA A O 1
ATOM 802 N N . LYS A 1 104 ? -2.891 17.124 21.001 1.00 48.66 104 LYS A N 1
ATOM 803 C CA . LYS A 1 104 ? -3.678 18.282 20.565 1.00 48.66 104 LYS A CA 1
ATOM 804 C C . LYS A 1 104 ? -3.787 18.326 19.050 1.00 48.66 104 LYS A C 1
ATOM 806 O O . LYS A 1 104 ? -2.740 18.098 18.395 1.00 48.66 104 LYS A O 1
#

Foldseek 3Di:
DVVLVVLVVPPPDDADPLRVVLLVVLVVQVPDPDDDDDDDDDDPPNCVLVSVLSNCVVQVVVVHDDDDDDDAPVVQVVSQVVNCVSCVVPPDDGDGDDPPDDPD

pLDDT: mean 92.88, std 7.77, range [48.66, 98.31]

Radius of gyration: 14.29 Å; chains: 1; bounding box: 31×32×37 Å

Secondary structure (DSSP, 8-state):
-HHHHHHHTT--SPPPHHHHHHHHHHHHHHTSSSPP-------TTSSHHHHHHHHHHHHHHTT-------SSHHHHHHHHHHHHHHTTTSS------STTS---

Sequence (104 aa):
RGQYATFKATFPFEETDDQAMAINAVLSDMCQAKAMDRLVCGDVGFGKTEVAMRAAFVATDNSKQVAVLVPTTLLAQQHFENFRDRFANLPIRVEVLSRFKSAK

Organism: Vibrio parahaemolyticus (NCBI:txid670)